Protein AF-A0A8E0QI32-F1 (afdb_monomer)

Secondary structure (DSSP, 8-state):
-HHHHHHHHHHHTSPPP-----HHHHHHHHHHS-TT-HHHHHHHHHHHHHT---BTTTB-SS-HHHH-TT--PPPHHHHHHHHSTT--

Nearest PDB structures (foldseek):
  3c3x-assembly2_B  TM=6.137E-01  e=2.401E-01  Ocimum basilicum
  3i6i-assembly1_A  TM=6.698E-01  e=5.644E-01  Vitis vinifera
  7cs9-assembly2_D  TM=6.721E-01  e=9.776E-01  Arabidopsis thaliana
  3i52-assembly1_A  TM=6.575E-01  e=1.248E+00  Vitis vinifera
  5luh-assembly1_A  TM=1.969E-01  e=9.943E+00  Salmonella enterica subsp. enterica serovar Typhimurium

Sequence (88 aa):
MGELLAHAEAVAKRKLDVTAVNSEDLKRKLKSVSSDDFMAWLWVELKLAYCRDRLDEGYLEPVVNRLCPEVKPTSVKEYLQSHWMDAD

Radius of gyration: 16.41 Å; Cα contacts (8 Å, |Δi|>4): 46; chains: 1; bounding box: 38×32×37 Å

Solvent-accessible surface area (backbone atoms only — not comparable to full-atom values): 5647 Å² total; per-residue (Å²): 111,70,67,62,51,50,49,51,28,64,69,66,74,43,87,72,93,79,84,88,77,54,71,68,58,40,56,54,47,56,75,67,49,56,88,86,40,57,68,64,44,51,56,38,51,52,54,52,35,68,73,39,87,36,81,83,66,51,45,62,86,82,42,66,61,75,78,41,71,88,58,80,76,82,47,72,63,60,50,49,63,72,62,62,72,74,78,121

Mean predicted aligned error: 6.06 Å

Structure (mmCIF, N/CA/C/O backbone):
data_AF-A0A8E0QI32-F1
#
_entry.id   AF-A0A8E0QI32-F1
#
loop_
_atom_site.group_PDB
_atom_site.id
_atom_site.type_symbol
_atom_site.label_atom_id
_atom_site.label_alt_id
_atom_site.label_comp_id
_atom_site.label_asym_id
_atom_site.label_entity_id
_atom_site.label_seq_id
_atom_site.pdbx_PDB_ins_code
_atom_site.Cartn_x
_atom_site.Cartn_y
_atom_site.Cartn_z
_atom_site.occupancy
_atom_site.B_iso_or_equiv
_atom_site.auth_seq_id
_atom_site.auth_comp_id
_atom_site.auth_asym_id
_atom_site.auth_atom_id
_atom_site.pdbx_PDB_model_num
ATOM 1 N N . MET A 1 1 ? 2.263 7.961 4.217 1.00 57.41 1 MET A N 1
ATOM 2 C CA . MET A 1 1 ? 3.040 6.694 4.194 1.00 57.41 1 MET A CA 1
ATOM 3 C C . MET A 1 1 ? 3.879 6.427 5.444 1.00 57.41 1 MET A C 1
ATOM 5 O O . MET A 1 1 ? 4.113 5.257 5.720 1.00 57.41 1 MET A O 1
ATOM 9 N N . GLY A 1 2 ? 4.301 7.437 6.221 1.00 69.25 2 GLY A N 1
ATOM 10 C CA . GLY A 1 2 ? 5.033 7.190 7.476 1.00 69.25 2 GLY A CA 1
ATOM 11 C C . GLY A 1 2 ? 4.256 6.338 8.491 1.00 69.25 2 GLY A C 1
ATOM 12 O O . GLY A 1 2 ? 4.837 5.468 9.128 1.00 69.25 2 GLY A O 1
ATOM 13 N N . GLU A 1 3 ? 2.936 6.517 8.574 1.00 82.62 3 GLU A N 1
ATOM 14 C CA . GLU A 1 3 ? 2.079 5.781 9.518 1.00 82.62 3 GLU A CA 1
ATOM 15 C C . GLU A 1 3 ? 1.952 4.284 9.188 1.00 82.62 3 GLU A C 1
ATOM 17 O O . GLU A 1 3 ? 2.091 3.446 10.076 1.00 82.62 3 GLU A O 1
ATOM 22 N N . LEU A 1 4 ? 1.769 3.921 7.911 1.00 86.38 4 LEU A N 1
ATOM 23 C CA . LEU A 1 4 ? 1.712 2.515 7.485 1.00 86.38 4 LEU A CA 1
ATOM 24 C C . LEU A 1 4 ? 3.040 1.792 7.751 1.00 86.38 4 LEU A C 1
ATOM 26 O O . LEU A 1 4 ? 3.040 0.680 8.275 1.00 86.38 4 LEU A O 1
ATOM 30 N N . LEU A 1 5 ? 4.167 2.435 7.424 1.00 89.62 5 LEU A N 1
ATOM 31 C CA . LEU A 1 5 ? 5.494 1.891 7.709 1.00 89.62 5 LEU A CA 1
ATOM 32 C C . LEU A 1 5 ? 5.701 1.707 9.218 1.00 89.62 5 LEU A C 1
ATOM 34 O O . LEU A 1 5 ? 6.168 0.654 9.636 1.00 89.62 5 LEU A O 1
ATOM 38 N N . ALA A 1 6 ? 5.303 2.685 10.036 1.00 90.44 6 ALA A N 1
ATOM 39 C CA . ALA A 1 6 ? 5.404 2.582 11.489 1.00 90.44 6 ALA A CA 1
ATOM 40 C C . ALA A 1 6 ? 4.592 1.399 12.042 1.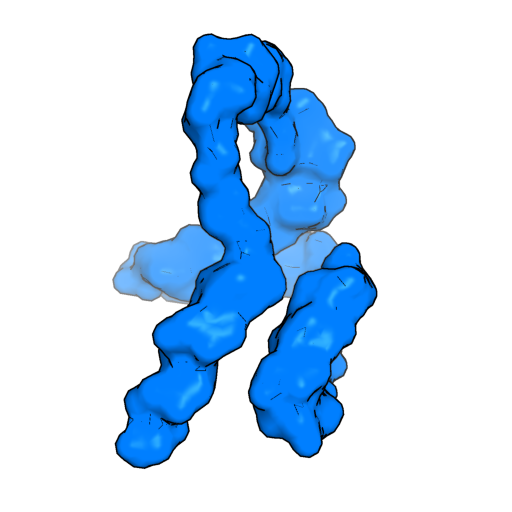00 90.44 6 ALA A C 1
ATOM 42 O O . ALA A 1 6 ? 5.076 0.682 12.918 1.00 90.44 6 ALA A O 1
ATOM 43 N N . HIS A 1 7 ? 3.390 1.147 11.511 1.00 89.81 7 HIS A N 1
ATOM 44 C CA . HIS A 1 7 ? 2.613 -0.041 11.868 1.00 89.81 7 HIS A CA 1
ATOM 45 C C . HIS A 1 7 ? 3.307 -1.340 11.447 1.00 89.81 7 HIS A C 1
ATOM 47 O O . HIS A 1 7 ? 3.382 -2.265 12.255 1.00 89.81 7 HIS A O 1
ATOM 53 N N . ALA A 1 8 ? 3.850 -1.403 10.229 1.00 88.50 8 ALA A N 1
ATOM 54 C CA . ALA A 1 8 ? 4.575 -2.574 9.745 1.00 88.50 8 ALA A CA 1
ATOM 55 C C . ALA A 1 8 ? 5.831 -2.867 10.586 1.00 88.50 8 ALA A C 1
ATOM 57 O O . ALA A 1 8 ? 6.033 -4.003 11.002 1.00 88.50 8 ALA A O 1
ATOM 58 N N . GLU A 1 9 ? 6.639 -1.854 10.905 1.00 91.50 9 GLU A N 1
ATOM 59 C CA . GLU A 1 9 ? 7.827 -1.996 11.759 1.00 91.50 9 GLU A CA 1
ATOM 60 C C . GLU A 1 9 ? 7.476 -2.396 13.197 1.00 91.50 9 GLU A C 1
ATOM 62 O O . GLU A 1 9 ? 8.172 -3.214 13.800 1.00 91.50 9 GLU A O 1
ATOM 67 N N . ALA A 1 10 ? 6.387 -1.847 13.749 1.00 90.12 10 ALA A N 1
ATOM 68 C CA . ALA A 1 10 ? 5.913 -2.199 15.084 1.00 90.12 10 ALA A CA 1
ATOM 69 C C . ALA A 1 10 ? 5.464 -3.665 15.162 1.00 90.12 10 ALA A C 1
ATOM 71 O O . ALA A 1 10 ? 5.781 -4.349 16.134 1.00 90.12 10 ALA A O 1
ATOM 72 N N . VAL A 1 11 ? 4.762 -4.156 14.135 1.00 88.06 11 VAL A N 1
ATOM 73 C CA . VAL A 1 11 ? 4.355 -5.566 14.041 1.00 88.06 11 VAL A CA 1
ATOM 74 C C . VAL A 1 11 ? 5.569 -6.467 13.804 1.00 88.06 11 VAL A C 1
ATOM 76 O O . VAL A 1 11 ? 5.733 -7.460 14.505 1.00 88.06 11 VAL A O 1
ATOM 79 N N . ALA A 1 12 ? 6.473 -6.086 12.898 1.00 86.62 12 ALA A N 1
ATOM 80 C CA . ALA A 1 12 ? 7.675 -6.854 12.572 1.00 86.62 12 ALA A CA 1
ATOM 81 C C . ALA A 1 12 ? 8.761 -6.820 13.666 1.00 86.62 12 ALA A C 1
ATOM 83 O O . ALA A 1 12 ? 9.767 -7.520 13.547 1.00 86.62 12 ALA A O 1
ATOM 84 N N . LYS A 1 13 ? 8.600 -5.982 14.703 1.00 89.56 13 LYS A N 1
ATOM 85 C CA . LYS A 1 13 ? 9.565 -5.761 15.798 1.00 89.56 13 LYS A CA 1
ATOM 86 C C . LYS A 1 13 ? 10.982 -5.422 15.314 1.00 89.56 13 LYS A C 1
ATOM 88 O O . LYS A 1 13 ? 11.965 -5.682 16.005 1.00 89.56 13 LYS A O 1
ATOM 93 N N . ARG A 1 14 ? 11.097 -4.831 14.124 1.00 90.88 14 ARG A N 1
ATOM 94 C CA . ARG A 1 14 ? 12.368 -4.433 13.510 1.00 90.88 14 ARG A CA 1
ATOM 95 C C . ARG A 1 14 ? 12.168 -3.261 12.566 1.00 90.88 14 ARG A C 1
ATOM 97 O O . ARG A 1 14 ? 11.072 -3.045 12.053 1.00 90.88 14 ARG A O 1
ATOM 104 N N . LYS A 1 15 ? 13.258 -2.548 12.294 1.00 93.00 15 LYS A N 1
ATOM 105 C CA . LYS A 1 15 ? 13.295 -1.571 11.207 1.00 93.00 15 LYS A CA 1
ATOM 106 C C . LYS A 1 15 ? 13.320 -2.288 9.865 1.00 93.00 15 LYS A C 1
ATOM 108 O O . LYS A 1 15 ? 13.999 -3.308 9.709 1.00 93.00 15 LYS A O 1
ATOM 113 N N . LEU A 1 16 ? 12.529 -1.781 8.928 1.00 90.69 16 LEU A N 1
ATOM 114 C CA . LEU A 1 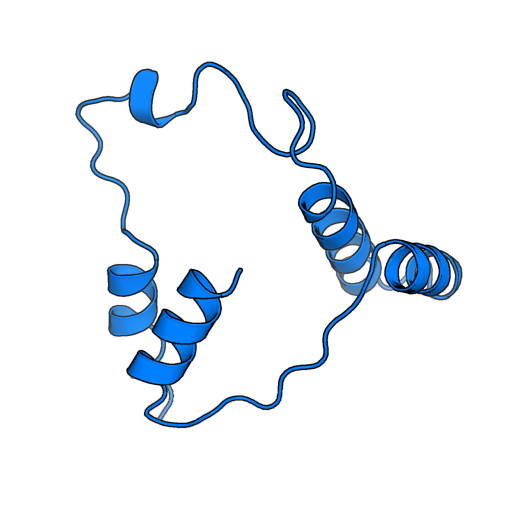16 ? 12.530 -2.272 7.559 1.00 90.69 16 LEU A CA 1
ATOM 115 C C . LEU A 1 16 ? 13.552 -1.472 6.755 1.00 90.69 16 LEU A C 1
ATOM 117 O O . LEU A 1 16 ? 13.761 -0.287 7.004 1.00 90.69 16 LEU A O 1
ATOM 121 N N . ASP A 1 17 ? 14.195 -2.130 5.796 1.00 93.69 17 ASP A N 1
ATOM 122 C CA . ASP A 1 17 ? 14.969 -1.417 4.789 1.00 93.69 17 ASP A CA 1
ATOM 123 C C . ASP A 1 17 ? 13.989 -0.769 3.803 1.00 93.69 17 ASP A C 1
ATOM 125 O O . ASP A 1 17 ? 13.114 -1.442 3.249 1.00 93.69 17 ASP A O 1
ATOM 129 N N . VAL A 1 18 ? 14.077 0.551 3.647 1.00 91.12 18 VAL A N 1
ATOM 130 C CA . VAL A 1 18 ? 13.081 1.348 2.929 1.00 91.12 18 VAL A CA 1
ATOM 131 C C . VAL A 1 18 ? 13.757 2.130 1.823 1.00 91.12 18 VAL A C 1
ATOM 133 O O . VAL A 1 18 ? 14.528 3.055 2.061 1.00 91.12 18 VAL A O 1
ATOM 136 N N . THR A 1 19 ? 13.381 1.811 0.588 1.00 90.62 19 THR A N 1
ATOM 137 C CA . THR A 1 19 ? 13.731 2.617 -0.580 1.00 90.62 19 THR A CA 1
ATOM 138 C C . THR A 1 19 ? 12.580 3.556 -0.915 1.00 90.62 19 THR A C 1
ATOM 140 O O . THR A 1 19 ? 11.489 3.114 -1.284 1.00 90.62 19 THR A O 1
ATOM 143 N N . ALA A 1 20 ? 12.822 4.861 -0.806 1.00 88.38 20 ALA A N 1
ATOM 144 C CA . ALA A 1 20 ? 11.894 5.863 -1.306 1.00 88.38 20 ALA A CA 1
ATOM 145 C C . ALA A 1 20 ? 11.958 5.911 -2.839 1.00 88.38 20 ALA A C 1
ATOM 147 O O . ALA A 1 20 ? 13.039 5.934 -3.421 1.00 88.38 20 ALA A O 1
ATOM 148 N N . VAL A 1 21 ? 10.795 5.944 -3.487 1.00 90.12 21 VAL A N 1
ATOM 149 C CA . VAL A 1 21 ? 10.670 6.108 -4.940 1.00 90.12 21 VAL A CA 1
ATOM 150 C C . VAL A 1 21 ? 9.776 7.300 -5.227 1.00 90.12 21 VAL A C 1
ATOM 152 O O . VAL A 1 21 ? 8.770 7.499 -4.544 1.00 90.12 21 VAL A O 1
ATOM 155 N N . ASN A 1 22 ? 10.137 8.098 -6.228 1.00 91.50 22 ASN A N 1
ATOM 156 C CA . ASN A 1 22 ? 9.321 9.226 -6.664 1.00 91.50 22 ASN A CA 1
ATOM 157 C C . ASN A 1 22 ? 8.570 8.908 -7.972 1.00 91.50 22 ASN A C 1
ATOM 159 O O . ASN A 1 22 ? 8.760 7.864 -8.602 1.00 91.50 22 ASN A O 1
ATOM 163 N N . SER A 1 23 ? 7.696 9.824 -8.393 1.00 92.62 23 SER A N 1
ATOM 164 C CA . SER A 1 23 ? 6.886 9.625 -9.601 1.00 92.62 23 SER A CA 1
ATOM 165 C C . SER A 1 23 ? 7.713 9.534 -10.893 1.00 92.62 23 SER A C 1
ATOM 167 O O . SER A 1 23 ? 7.292 8.869 -11.838 1.00 92.62 23 SER A O 1
ATOM 169 N N . GLU A 1 24 ? 8.886 10.169 -10.961 1.00 94.00 24 GLU A N 1
ATOM 170 C CA . GLU A 1 24 ? 9.769 10.111 -12.130 1.00 94.00 24 GLU A CA 1
ATOM 171 C C . GLU A 1 24 ? 10.460 8.750 -12.232 1.00 94.00 24 GLU A C 1
ATOM 173 O O . GLU A 1 24 ? 10.515 8.163 -13.315 1.00 94.00 24 GLU A O 1
ATOM 178 N N . ASP A 1 25 ? 10.909 8.201 -11.102 1.00 94.06 25 ASP A N 1
ATOM 179 C CA . ASP A 1 25 ? 11.465 6.850 -11.011 1.00 94.06 25 ASP A CA 1
ATOM 180 C C . ASP A 1 25 ? 10.448 5.808 -11.464 1.00 94.06 2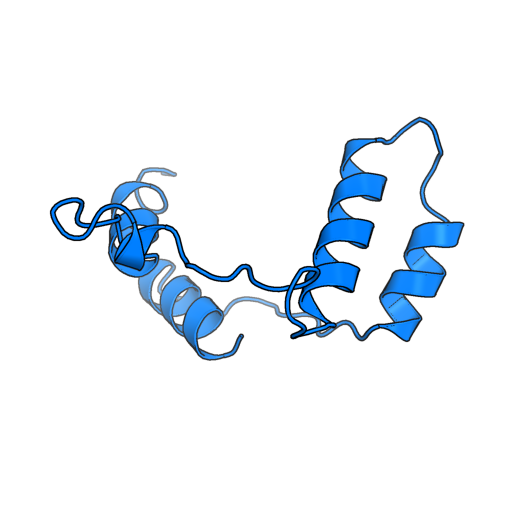5 ASP A C 1
ATOM 182 O O . ASP A 1 25 ? 10.760 4.934 -12.274 1.00 94.06 25 ASP A O 1
ATOM 186 N N . LEU A 1 26 ? 9.206 5.938 -10.999 1.00 94.38 26 LEU A N 1
ATOM 187 C CA . LEU A 1 26 ? 8.122 5.038 -11.374 1.00 94.38 26 LEU A CA 1
ATOM 188 C C . LEU A 1 26 ? 7.763 5.156 -12.862 1.00 94.38 26 LEU A C 1
ATOM 190 O O . LEU A 1 26 ? 7.606 4.134 -13.522 1.00 94.38 26 LEU A O 1
ATOM 194 N N . LYS A 1 27 ? 7.718 6.370 -13.431 1.00 94.88 27 LYS A N 1
ATOM 195 C CA . LYS A 1 27 ? 7.508 6.571 -14.879 1.00 94.88 27 LYS A CA 1
ATOM 196 C C . LYS A 1 27 ? 8.624 5.950 -15.719 1.00 94.88 27 LYS A C 1
ATOM 198 O O . LYS A 1 27 ? 8.351 5.414 -16.790 1.00 94.88 27 LYS A O 1
ATOM 203 N N . ARG A 1 28 ? 9.880 6.026 -15.262 1.00 94.88 28 ARG A N 1
ATOM 204 C CA . ARG A 1 28 ? 11.006 5.344 -15.922 1.00 94.88 28 ARG A CA 1
ATOM 205 C C . ARG A 1 28 ? 10.854 3.833 -15.833 1.00 94.88 28 ARG A C 1
ATOM 207 O O . ARG A 1 28 ? 10.978 3.164 -16.852 1.00 94.88 28 ARG A O 1
ATOM 214 N N . LYS A 1 29 ? 10.517 3.321 -14.647 1.00 93.12 29 LYS A N 1
ATOM 215 C CA . LYS A 1 29 ? 10.293 1.892 -14.425 1.00 93.12 29 LYS A CA 1
ATOM 216 C C . LYS A 1 29 ? 9.168 1.355 -15.303 1.00 93.12 29 LYS A C 1
ATOM 218 O O . LYS A 1 29 ? 9.332 0.301 -15.898 1.00 93.12 29 LYS A O 1
ATOM 223 N N . LEU A 1 30 ? 8.072 2.095 -15.453 1.00 92.81 30 LEU A N 1
ATOM 224 C CA . LEU A 1 30 ? 6.943 1.695 -16.293 1.00 92.81 30 LEU A CA 1
ATOM 225 C C . LEU A 1 30 ? 7.364 1.432 -17.747 1.00 92.81 30 LEU A C 1
ATOM 227 O O . LEU A 1 30 ? 6.911 0.468 -18.349 1.00 92.81 30 LEU A O 1
ATOM 231 N N . LYS A 1 31 ? 8.284 2.242 -18.288 1.00 92.94 31 LYS A N 1
ATOM 232 C CA . LYS A 1 31 ? 8.830 2.063 -19.646 1.00 92.94 31 LYS A CA 1
ATOM 233 C C . LYS A 1 31 ? 9.752 0.850 -19.785 1.00 92.94 31 LYS A C 1
ATOM 235 O O . LYS A 1 31 ? 10.023 0.439 -20.907 1.00 92.94 31 LYS A O 1
ATOM 240 N N . SER A 1 32 ? 10.284 0.331 -18.679 1.00 92.88 32 SER A N 1
ATOM 241 C CA . SER A 1 32 ? 11.226 -0.792 -18.672 1.00 92.88 32 SER A CA 1
ATOM 242 C C . SER A 1 32 ? 10.603 -2.118 -18.243 1.00 92.88 32 SER A C 1
ATOM 244 O O . SER A 1 32 ? 11.278 -3.141 -18.309 1.00 92.88 32 SER A O 1
ATOM 246 N N . VAL A 1 33 ? 9.363 -2.118 -17.742 1.00 92.94 33 VAL A N 1
ATOM 247 C CA . VAL A 1 33 ? 8.663 -3.364 -17.416 1.00 92.94 33 VAL A CA 1
ATOM 248 C C . VAL A 1 33 ? 8.304 -4.086 -18.716 1.00 92.94 33 VAL A C 1
ATOM 250 O O . VAL A 1 33 ? 7.831 -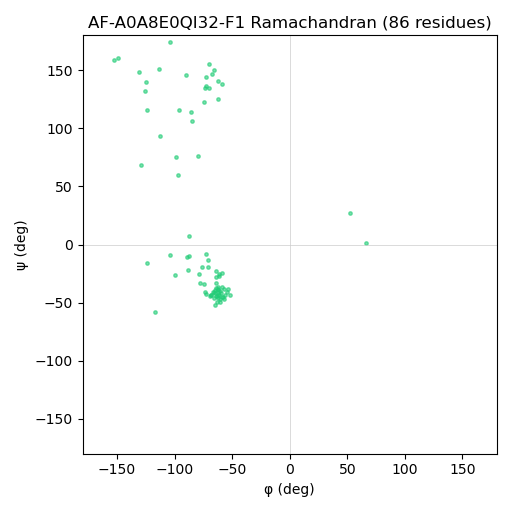3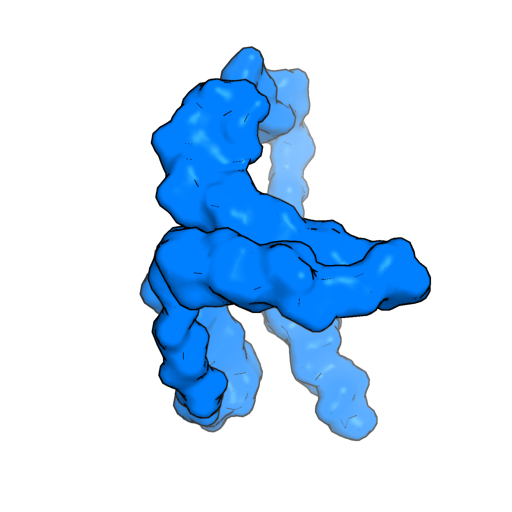.466 -19.666 1.00 92.94 33 VAL A O 1
ATOM 253 N N . SER A 1 34 ? 8.551 -5.396 -18.752 1.00 90.31 34 SER A N 1
ATOM 254 C CA . SER A 1 34 ? 8.144 -6.256 -19.866 1.00 90.31 34 SER A CA 1
ATOM 255 C C . SER A 1 34 ? 6.622 -6.265 -20.012 1.00 90.31 34 SER A C 1
ATOM 257 O O . SER A 1 34 ? 5.912 -6.353 -19.012 1.00 90.31 34 SER A O 1
ATOM 259 N N . SER A 1 35 ? 6.118 -6.257 -21.247 1.00 79.56 35 SER A N 1
ATOM 260 C CA . SER A 1 35 ? 4.681 -6.386 -21.535 1.00 79.56 35 SER A CA 1
ATOM 261 C C . SER A 1 35 ? 4.072 -7.680 -21.001 1.00 79.56 35 SER A C 1
ATOM 263 O O . SER A 1 35 ? 2.873 -7.732 -20.740 1.00 79.56 35 SER A O 1
ATOM 265 N N . ASP A 1 36 ? 4.900 -8.707 -20.821 1.00 91.75 36 ASP A N 1
ATOM 266 C CA . ASP A 1 36 ? 4.457 -10.040 -20.419 1.00 91.75 36 ASP A CA 1
ATOM 267 C C . ASP A 1 36 ? 4.427 -10.196 -18.889 1.00 91.75 36 ASP A C 1
ATOM 269 O O . ASP A 1 36 ? 3.860 -11.155 -18.367 1.00 91.75 36 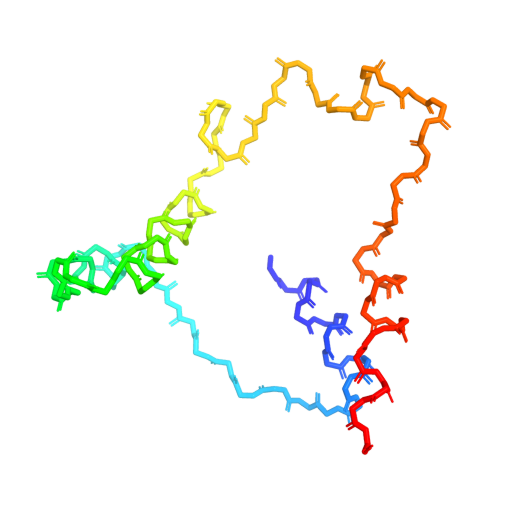ASP A O 1
ATOM 273 N N . ASP A 1 37 ? 5.000 -9.237 -18.150 1.00 93.69 37 ASP A N 1
ATOM 274 C CA . ASP A 1 37 ? 4.955 -9.197 -16.688 1.00 93.69 37 ASP A CA 1
ATOM 275 C C . ASP A 1 37 ? 3.860 -8.237 -16.210 1.00 93.69 37 ASP A C 1
ATOM 277 O O . ASP A 1 37 ? 4.097 -7.116 -15.743 1.00 93.69 37 ASP A O 1
ATOM 281 N N . PHE A 1 38 ? 2.620 -8.712 -16.336 1.00 92.31 38 PHE A N 1
ATOM 282 C CA . PHE A 1 38 ? 1.428 -7.971 -15.937 1.00 92.31 38 PHE A CA 1
ATOM 283 C C . PHE A 1 38 ? 1.489 -7.495 -14.480 1.00 92.31 38 PHE A C 1
ATOM 285 O O . PHE A 1 38 ? 1.108 -6.362 -14.185 1.00 92.31 38 PHE A O 1
ATOM 292 N N . MET A 1 39 ? 1.986 -8.331 -13.562 1.00 95.50 39 MET A N 1
ATOM 293 C CA . MET A 1 39 ? 2.028 -7.987 -12.140 1.00 95.50 39 MET A CA 1
ATOM 294 C C . MET A 1 39 ? 3.028 -6.867 -11.869 1.00 95.50 39 MET A C 1
ATOM 296 O O . MET A 1 39 ? 2.707 -5.931 -11.133 1.00 95.50 39 MET A O 1
ATOM 300 N N . ALA A 1 40 ? 4.220 -6.916 -12.469 1.00 93.44 40 ALA A N 1
ATOM 301 C CA . ALA A 1 40 ? 5.176 -5.824 -12.344 1.00 93.44 40 ALA A CA 1
ATOM 302 C C . ALA A 1 40 ? 4.626 -4.518 -12.930 1.00 93.44 40 ALA A C 1
ATOM 304 O O . ALA A 1 40 ? 4.822 -3.460 -12.328 1.00 93.44 40 ALA A O 1
ATOM 305 N N . TRP A 1 41 ? 3.919 -4.588 -14.062 1.00 94.62 41 TRP A N 1
ATOM 306 C CA . TRP A 1 41 ? 3.317 -3.419 -14.702 1.00 94.62 41 TRP A CA 1
ATOM 307 C C . TRP A 1 41 ? 2.232 -2.806 -13.808 1.00 94.62 41 TRP A C 1
ATOM 309 O O . TRP A 1 41 ? 2.320 -1.629 -13.447 1.00 94.62 41 TRP A O 1
ATOM 319 N N . LEU A 1 42 ? 1.285 -3.631 -13.350 1.00 92.75 42 LEU A N 1
ATOM 320 C CA . LEU A 1 42 ? 0.184 -3.225 -12.479 1.00 92.75 42 LEU A CA 1
ATOM 321 C C . LEU A 1 42 ? 0.695 -2.564 -11.195 1.00 92.75 42 LEU A C 1
ATOM 323 O O . LEU A 1 42 ? 0.193 -1.520 -10.782 1.00 92.75 42 LEU A O 1
ATOM 327 N N . TRP A 1 43 ? 1.728 -3.132 -10.569 1.00 93.19 43 TRP A N 1
ATOM 328 C CA . TRP A 1 43 ? 2.299 -2.564 -9.349 1.00 93.19 43 TRP A CA 1
ATOM 329 C C . TRP A 1 43 ? 2.927 -1.184 -9.553 1.00 93.19 43 TRP A C 1
ATOM 331 O O . TRP A 1 43 ? 2.913 -0.369 -8.627 1.00 93.19 43 TRP A O 1
ATOM 341 N N . VAL A 1 44 ? 3.508 -0.910 -10.723 1.00 93.62 44 VAL A N 1
ATOM 342 C CA . VAL A 1 44 ? 4.066 0.415 -11.029 1.00 93.62 44 VAL A CA 1
ATOM 343 C C . VAL A 1 44 ? 2.945 1.427 -11.255 1.00 93.62 44 VAL A C 1
ATOM 345 O O . VAL A 1 44 ? 3.021 2.525 -10.702 1.00 93.62 44 VAL A O 1
ATOM 348 N N . GLU A 1 45 ? 1.894 1.047 -11.982 1.00 90.81 45 GLU A N 1
ATOM 349 C CA . GLU A 1 45 ? 0.709 1.888 -12.197 1.00 90.81 45 GLU A CA 1
ATOM 350 C C . GLU A 1 45 ? 0.008 2.235 -10.881 1.00 90.81 45 GLU A C 1
ATOM 352 O O . GLU A 1 45 ? -0.235 3.408 -10.600 1.00 90.81 45 GLU A O 1
ATOM 357 N N . LEU A 1 46 ? -0.218 1.246 -10.007 1.00 89.12 46 LEU A N 1
ATOM 358 C CA . LEU A 1 46 ? -0.807 1.487 -8.688 1.00 89.12 46 LEU A CA 1
ATOM 359 C C . LEU A 1 46 ? 0.027 2.489 -7.886 1.00 89.12 46 LEU A C 1
ATOM 361 O O . LEU A 1 46 ? -0.513 3.449 -7.344 1.00 89.12 46 LEU A O 1
ATOM 365 N N . LYS A 1 47 ? 1.355 2.331 -7.845 1.00 89.44 47 LYS A N 1
ATOM 366 C CA . LYS A 1 47 ? 2.237 3.280 -7.142 1.00 89.44 47 LYS A CA 1
ATOM 367 C C . LYS A 1 47 ? 2.175 4.687 -7.740 1.00 89.44 47 LYS A C 1
ATOM 369 O O . LYS A 1 47 ? 2.228 5.656 -6.987 1.00 89.44 47 LYS A O 1
ATOM 374 N N . LEU A 1 48 ? 2.051 4.812 -9.063 1.00 90.38 48 LEU A N 1
ATOM 375 C CA . LEU A 1 48 ? 1.869 6.104 -9.730 1.00 90.38 48 LEU A CA 1
ATOM 376 C C . LEU A 1 48 ? 0.529 6.751 -9.381 1.00 90.38 48 LEU A C 1
ATOM 378 O O . LEU A 1 48 ? 0.506 7.962 -9.158 1.00 90.38 48 LEU A O 1
ATOM 382 N N . ALA A 1 49 ? -0.550 5.968 -9.308 1.00 86.31 49 ALA A N 1
ATOM 383 C CA . ALA A 1 49 ? -1.854 6.435 -8.848 1.00 86.31 49 ALA A CA 1
ATOM 384 C C . ALA A 1 49 ? -1.782 6.906 -7.388 1.00 86.31 49 ALA A C 1
ATOM 386 O O . ALA A 1 49 ? -2.212 8.011 -7.083 1.00 86.31 49 ALA A O 1
ATOM 387 N N . TYR A 1 50 ? -1.105 6.160 -6.508 1.00 81.25 50 TYR A N 1
ATOM 388 C CA . TYR A 1 50 ? -0.869 6.571 -5.117 1.00 81.25 50 TYR A CA 1
ATOM 389 C C . TYR A 1 50 ? -0.056 7.866 -4.974 1.00 81.25 50 TYR A C 1
ATOM 391 O O . TYR A 1 50 ? -0.183 8.556 -3.964 1.00 81.25 50 TYR A O 1
ATOM 399 N N . CYS A 1 51 ? 0.782 8.228 -5.952 1.00 84.69 51 CYS A N 1
ATOM 400 C CA . CYS A 1 51 ? 1.446 9.536 -5.954 1.00 84.69 51 CYS A CA 1
ATOM 401 C C . CYS A 1 51 ? 0.482 10.699 -6.254 1.00 84.69 51 CYS A C 1
ATOM 403 O O . CYS A 1 51 ? 0.867 11.857 -6.087 1.00 84.69 51 CYS A O 1
ATOM 405 N N . ARG A 1 52 ? -0.729 10.419 -6.742 1.00 80.81 52 ARG A N 1
ATOM 406 C CA . ARG A 1 52 ? -1.726 11.406 -7.158 1.00 80.81 52 ARG A CA 1
ATOM 407 C C . ARG A 1 52 ? -2.916 11.335 -6.207 1.00 80.81 52 ARG A C 1
ATOM 409 O O . ARG A 1 52 ? -3.847 10.566 -6.402 1.00 80.81 52 ARG A O 1
ATOM 416 N N . ASP A 1 53 ? -2.888 12.166 -5.174 1.00 75.50 53 ASP A N 1
ATOM 417 C CA . ASP A 1 53 ? -3.992 12.280 -4.218 1.00 75.50 53 ASP A CA 1
ATOM 418 C C . ASP A 1 53 ? -5.114 13.165 -4.792 1.00 75.50 53 ASP A C 1
ATOM 420 O O . ASP A 1 53 ? -5.213 14.359 -4.504 1.00 75.50 53 ASP A O 1
ATOM 424 N N . ARG A 1 54 ? -5.895 12.609 -5.725 1.00 81.75 54 ARG A N 1
ATOM 425 C CA . ARG A 1 54 ? -6.978 13.307 -6.438 1.00 81.75 54 ARG A CA 1
ATOM 426 C C . ARG A 1 54 ? -8.268 12.495 -6.416 1.00 81.75 54 ARG A C 1
ATOM 428 O O . ARG A 1 54 ? -8.222 11.267 -6.447 1.00 81.75 54 ARG A O 1
ATOM 435 N N . LEU A 1 55 ? -9.401 13.194 -6.414 1.00 78.06 55 LEU A N 1
ATOM 436 C CA . LEU A 1 55 ? -10.717 12.583 -6.592 1.00 78.06 55 LEU A CA 1
ATOM 437 C C . LEU A 1 55 ? -10.768 11.839 -7.938 1.00 78.06 55 LEU A C 1
ATOM 439 O O . LEU A 1 55 ? -10.238 12.339 -8.928 1.00 78.06 55 LEU A O 1
ATOM 443 N N . ASP A 1 56 ? -11.361 10.648 -7.944 1.00 79.69 56 ASP A N 1
ATOM 444 C CA . ASP A 1 56 ? -11.473 9.713 -9.075 1.00 79.69 56 ASP A CA 1
ATOM 445 C C . ASP A 1 56 ? -10.146 9.103 -9.581 1.00 79.69 56 ASP A C 1
ATOM 447 O O . ASP A 1 56 ? -10.154 8.284 -10.499 1.00 79.69 56 ASP A O 1
ATOM 451 N N . GLU A 1 57 ? -9.008 9.429 -8.954 1.00 77.75 57 GLU A N 1
ATOM 452 C CA . GLU A 1 57 ? -7.706 8.790 -9.214 1.00 77.75 57 GLU A CA 1
ATOM 453 C C . GLU A 1 57 ? -7.171 8.067 -7.963 1.00 77.75 57 GLU A C 1
ATOM 455 O O . GLU A 1 57 ? -6.916 6.864 -7.992 1.00 77.75 57 GLU A O 1
ATOM 460 N N . GLY A 1 58 ? -6.992 8.802 -6.861 1.00 73.56 58 GLY A N 1
ATOM 461 C CA . GLY A 1 58 ? -6.445 8.305 -5.594 1.00 73.56 58 GLY A CA 1
ATOM 462 C C . GLY A 1 58 ? -7.510 7.978 -4.545 1.00 73.56 58 GLY A C 1
ATOM 463 O O . GLY A 1 58 ? -7.284 7.125 -3.687 1.00 73.56 58 GLY A O 1
ATOM 464 N N . TYR A 1 59 ? -8.679 8.623 -4.620 1.00 79.31 59 TYR A N 1
ATOM 465 C CA . TYR A 1 59 ? -9.831 8.338 -3.762 1.00 79.31 59 TYR A CA 1
ATOM 466 C C . TYR A 1 59 ? -11.158 8.620 -4.479 1.00 79.31 59 TYR A C 1
ATOM 468 O O . TYR A 1 59 ? -11.199 9.355 -5.461 1.00 79.31 59 TYR A O 1
ATOM 476 N N . LEU A 1 60 ? -12.249 8.038 -3.979 1.00 84.19 60 LEU A N 1
ATOM 477 C CA . LEU A 1 60 ? -13.600 8.190 -4.532 1.00 84.19 60 LEU A CA 1
ATOM 478 C C . LEU A 1 60 ? -14.507 8.943 -3.558 1.00 84.19 60 LEU A C 1
ATOM 480 O O . LEU A 1 60 ? -14.357 8.808 -2.341 1.00 84.19 60 LEU A O 1
ATOM 484 N N . GLU A 1 61 ? -15.503 9.655 -4.087 1.00 88.38 61 GLU A N 1
ATOM 485 C CA . GLU A 1 61 ? -16.623 10.169 -3.300 1.00 88.38 61 GLU A CA 1
ATOM 486 C C . GLU A 1 61 ? -17.984 9.732 -3.879 1.00 88.38 61 GLU A C 1
ATOM 488 O O . GLU A 1 61 ? -18.218 9.887 -5.075 1.00 88.38 61 GLU A O 1
ATOM 493 N N . PRO A 1 62 ? -18.910 9.219 -3.042 1.00 88.94 62 PRO A N 1
ATOM 494 C CA . PRO A 1 62 ? -18.741 8.962 -1.611 1.00 88.94 62 PRO A CA 1
ATOM 495 C C . PRO A 1 62 ? -17.825 7.755 -1.343 1.00 88.94 62 PRO A C 1
ATOM 497 O O . PRO A 1 62 ? -17.860 6.752 -2.050 1.00 88.94 62 PRO A O 1
ATOM 500 N N . VAL A 1 63 ? -17.024 7.831 -0.276 1.00 89.44 63 VAL A N 1
ATOM 501 C CA . VAL A 1 63 ? -16.237 6.680 0.199 1.00 89.44 63 VAL A CA 1
ATOM 502 C C . VAL A 1 63 ? -17.160 5.567 0.703 1.00 89.44 63 VAL A C 1
ATOM 504 O O . VAL A 1 63 ? -18.224 5.846 1.258 1.00 89.44 63 VAL A O 1
ATOM 507 N N . VAL A 1 64 ? -16.728 4.308 0.589 1.00 89.00 64 VAL A N 1
ATOM 508 C CA . VAL A 1 64 ? -17.519 3.127 0.996 1.00 89.00 64 VAL A CA 1
ATOM 509 C C . VAL A 1 64 ? -18.015 3.233 2.441 1.00 89.00 64 VAL A C 1
ATOM 511 O O . VAL A 1 64 ? -19.169 2.928 2.712 1.00 89.00 64 VAL A O 1
ATOM 514 N N . ASN A 1 65 ? -17.204 3.768 3.355 1.00 90.56 65 ASN A N 1
ATOM 515 C CA . ASN A 1 65 ? -17.606 3.960 4.752 1.00 90.56 65 ASN A CA 1
ATOM 516 C C . ASN A 1 65 ? -18.808 4.910 4.920 1.00 90.56 65 ASN A C 1
ATOM 518 O O . ASN A 1 65 ? -19.533 4.796 5.900 1.00 90.56 65 ASN A O 1
ATOM 522 N N . ARG A 1 66 ? -19.019 5.862 3.996 1.00 92.44 66 ARG A N 1
ATOM 523 C CA . ARG A 1 66 ? -20.222 6.714 3.990 1.00 92.44 66 ARG A CA 1
ATOM 524 C C . ARG A 1 66 ? -21.432 5.968 3.429 1.00 92.44 66 ARG A C 1
ATOM 526 O O . ARG A 1 66 ? -22.546 6.243 3.854 1.00 92.44 66 ARG A O 1
ATOM 533 N N . LEU A 1 67 ? -21.213 5.067 2.471 1.00 94.31 67 LEU A N 1
ATOM 534 C CA . LEU A 1 67 ? -22.270 4.268 1.849 1.00 94.31 67 LEU A CA 1
ATOM 535 C C . LEU A 1 67 ? -22.776 3.146 2.767 1.00 94.31 67 LEU A C 1
ATOM 537 O O . LEU A 1 67 ? -23.963 2.841 2.733 1.00 94.31 67 LEU A O 1
ATOM 541 N N . CYS A 1 68 ? -21.894 2.572 3.588 1.00 95.25 68 CYS A N 1
ATOM 542 C CA . CYS A 1 68 ? -22.183 1.442 4.474 1.00 95.25 68 CYS A CA 1
ATOM 543 C C . CYS A 1 68 ? -21.715 1.743 5.915 1.00 95.25 68 CYS A C 1
ATOM 545 O O . CYS A 1 68 ? -20.728 1.158 6.373 1.00 95.25 68 CYS A O 1
ATOM 547 N N . PRO A 1 69 ? -22.351 2.691 6.629 1.00 94.12 69 PRO A N 1
ATOM 548 C CA . PRO A 1 69 ? -21.894 3.157 7.945 1.00 94.12 69 PRO A CA 1
ATOM 549 C C . PRO A 1 69 ? -21.921 2.085 9.048 1.00 94.12 69 PRO A C 1
ATOM 551 O O . PRO A 1 69 ? -21.217 2.204 10.048 1.00 94.12 69 PRO A O 1
ATOM 554 N N . GLU A 1 70 ? -22.731 1.044 8.887 1.00 97.19 70 GLU A N 1
ATOM 555 C CA . GLU A 1 70 ? -22.835 -0.100 9.791 1.00 97.19 70 GLU A CA 1
ATOM 556 C C . GLU A 1 70 ? -21.665 -1.083 9.658 1.00 97.19 70 GLU A C 1
ATOM 558 O O . GLU A 1 70 ? -21.406 -1.877 10.565 1.00 97.19 70 GLU A O 1
ATOM 563 N N . VAL A 1 71 ? -20.941 -1.034 8.537 1.00 95.62 71 VAL A N 1
ATOM 564 C CA . VAL A 1 71 ? -19.804 -1.914 8.285 1.00 95.62 71 VAL A CA 1
ATOM 565 C C . VAL A 1 71 ? -18.559 -1.302 8.911 1.00 95.62 71 VAL A C 1
ATOM 567 O O . VAL A 1 71 ? -18.063 -0.268 8.470 1.00 95.62 71 VAL A O 1
ATOM 570 N N . LYS A 1 72 ? -18.008 -1.973 9.926 1.00 93.25 72 LYS A N 1
ATOM 571 C CA . LYS A 1 72 ? -16.693 -1.638 10.480 1.00 93.25 72 LYS A CA 1
ATOM 572 C C . LYS A 1 72 ? -15.600 -2.327 9.646 1.00 93.25 72 LYS A C 1
ATOM 574 O O . LYS A 1 72 ? -15.438 -3.540 9.791 1.00 93.25 72 LYS A O 1
ATOM 579 N N . PRO A 1 73 ? -14.830 -1.606 8.807 1.00 92.00 73 PRO A N 1
ATOM 580 C CA . PRO A 1 73 ? -13.721 -2.215 8.086 1.00 92.00 73 PRO A CA 1
ATOM 581 C C . PRO A 1 73 ? -12.606 -2.619 9.055 1.00 92.00 73 PRO A C 1
ATOM 583 O O . PRO A 1 73 ? -12.344 -1.929 10.045 1.00 92.00 73 PRO A O 1
ATOM 586 N N . THR A 1 74 ? -11.918 -3.714 8.742 1.00 92.88 74 THR A N 1
ATOM 587 C CA . THR A 1 74 ? -10.679 -4.093 9.425 1.00 92.88 74 THR A CA 1
ATOM 588 C C . THR A 1 74 ? -9.630 -3.014 9.188 1.00 92.88 74 THR A C 1
ATOM 590 O O . THR A 1 74 ? -9.328 -2.655 8.049 1.00 92.88 74 THR A O 1
ATOM 593 N N . SER A 1 75 ? -9.062 -2.483 10.265 1.00 89.56 75 SER A N 1
ATOM 594 C CA . SER A 1 75 ? -7.966 -1.529 10.165 1.00 89.56 75 SER A CA 1
ATOM 595 C C . SER A 1 75 ? -6.691 -2.210 9.669 1.00 89.56 75 SER A C 1
ATOM 597 O O . SER A 1 75 ? -6.462 -3.399 9.888 1.00 89.56 75 SER A O 1
ATOM 599 N N . VAL A 1 76 ? -5.798 -1.427 9.064 1.00 88.31 76 VAL A N 1
ATOM 600 C CA . VAL A 1 76 ? -4.457 -1.884 8.669 1.00 88.31 76 VAL A CA 1
ATOM 601 C C . VAL A 1 76 ? -3.726 -2.551 9.836 1.00 88.31 76 VAL A C 1
ATOM 603 O O . VAL A 1 76 ? -3.112 -3.598 9.664 1.00 88.31 76 VAL A O 1
ATOM 606 N N . LYS A 1 77 ? -3.800 -1.962 11.036 1.00 86.00 77 LYS A N 1
ATOM 607 C CA . LYS A 1 77 ? -3.155 -2.513 12.229 1.00 86.00 77 LYS A CA 1
ATOM 608 C C . LYS A 1 77 ? -3.730 -3.883 12.593 1.00 86.00 77 LYS A C 1
ATOM 610 O O . LYS A 1 77 ? -2.947 -4.804 12.797 1.00 86.00 77 LYS A O 1
ATOM 615 N N . GLU A 1 78 ? -5.058 -4.008 12.659 1.00 90.06 78 GLU A N 1
ATOM 616 C CA . GLU A 1 78 ? -5.727 -5.286 12.948 1.00 90.06 78 GLU A CA 1
ATOM 617 C C . GLU A 1 78 ? -5.328 -6.346 11.909 1.00 90.06 78 GLU A C 1
ATOM 619 O O . GLU A 1 78 ? -4.915 -7.438 12.283 1.00 90.06 78 GLU A O 1
ATOM 624 N N . TYR A 1 79 ? -5.333 -5.997 10.618 1.00 91.25 79 TYR A N 1
ATOM 625 C CA . TYR A 1 79 ? -4.933 -6.909 9.543 1.00 91.25 79 TYR A CA 1
ATOM 626 C C . TYR A 1 79 ? -3.480 -7.390 9.678 1.00 91.25 79 TYR A C 1
ATOM 628 O O . TYR A 1 79 ? -3.210 -8.589 9.628 1.00 91.25 79 TYR A O 1
ATOM 636 N N . LEU A 1 80 ? -2.532 -6.465 9.875 1.00 89.06 80 LEU A N 1
ATOM 637 C CA . LEU A 1 80 ? -1.114 -6.807 10.019 1.00 89.06 80 LEU A CA 1
ATOM 638 C C . LEU A 1 80 ? -0.874 -7.691 11.250 1.00 89.06 80 LEU A C 1
ATOM 640 O O . LEU A 1 80 ? -0.107 -8.645 11.175 1.00 89.06 80 LEU A O 1
ATOM 644 N N . GLN A 1 81 ? -1.544 -7.407 12.369 1.00 85.50 81 GLN A N 1
ATOM 645 C CA . GLN A 1 81 ? -1.434 -8.219 13.581 1.00 85.50 81 GLN A CA 1
ATOM 646 C C . GLN A 1 81 ? -1.952 -9.648 13.379 1.00 85.50 81 GLN A C 1
ATOM 648 O O . GLN A 1 81 ? -1.352 -10.574 13.916 1.00 85.50 81 GLN A O 1
ATOM 653 N N . SER A 1 82 ? -3.030 -9.826 12.611 1.00 88.44 82 SER A N 1
ATOM 654 C CA . SER A 1 82 ? -3.650 -11.135 12.380 1.00 88.44 82 SER A CA 1
ATOM 655 C C . SER A 1 82 ? -2.931 -1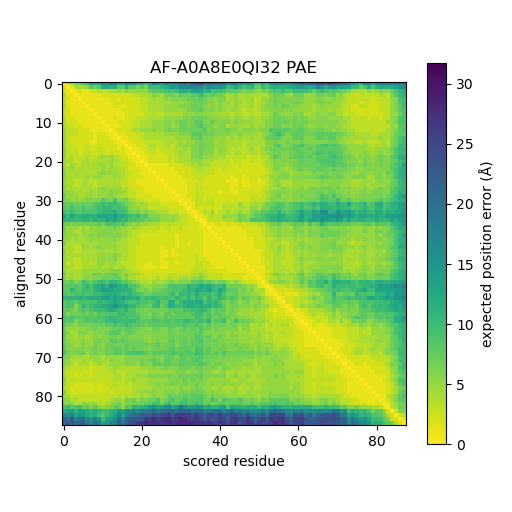2.014 11.359 1.00 88.44 82 SER A C 1
ATOM 657 O O . SER A 1 82 ? -3.097 -13.221 11.424 1.00 88.44 82 SER A O 1
ATOM 659 N N . HIS A 1 83 ? -2.177 -11.446 10.413 1.00 84.00 83 HIS A N 1
ATOM 660 C CA . HIS A 1 83 ? -1.654 -12.216 9.271 1.00 84.00 83 HIS A CA 1
ATOM 661 C C . HIS A 1 83 ? -0.137 -12.173 9.098 1.00 84.00 83 HIS A C 1
ATOM 663 O O . HIS A 1 83 ? 0.416 -12.983 8.361 1.00 84.00 83 HIS A O 1
ATOM 669 N N . TRP A 1 84 ? 0.558 -11.231 9.736 1.00 76.19 84 TRP A N 1
ATOM 670 C CA . TRP A 1 84 ? 2.010 -11.102 9.583 1.00 76.19 84 TRP A CA 1
ATOM 671 C C . TRP A 1 84 ? 2.787 -11.966 10.588 1.00 76.19 84 TRP A C 1
ATOM 673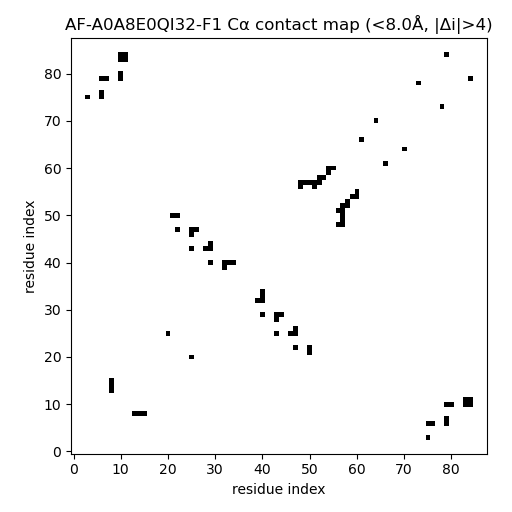 O O . TRP A 1 84 ? 3.944 -12.294 10.349 1.00 76.19 84 TRP A O 1
ATOM 683 N N . MET A 1 85 ? 2.159 -12.338 11.708 1.00 63.06 85 MET A N 1
ATOM 684 C CA . MET A 1 85 ? 2.774 -13.138 12.777 1.00 63.06 85 MET A CA 1
ATOM 685 C C . MET A 1 85 ? 2.660 -14.656 12.561 1.00 63.06 85 MET A C 1
ATOM 687 O O . MET A 1 85 ? 3.320 -15.397 13.276 1.00 63.06 85 MET A O 1
ATOM 691 N N . ASP A 1 86 ? 1.870 -15.112 11.582 1.00 54.22 86 ASP A N 1
ATOM 692 C CA . ASP A 1 86 ? 1.709 -16.541 11.250 1.00 54.22 86 ASP A CA 1
ATOM 693 C C . ASP A 1 86 ? 2.771 -17.046 10.251 1.00 54.22 86 ASP A C 1
ATOM 695 O O . ASP A 1 86 ? 2.687 -18.165 9.750 1.00 54.22 86 ASP A O 1
ATOM 699 N N . ALA A 1 87 ? 3.763 -16.213 9.928 1.00 48.00 87 ALA A N 1
ATOM 700 C CA . ALA A 1 87 ? 4.902 -16.574 9.092 1.00 48.00 87 ALA A CA 1
ATOM 701 C C . ALA A 1 87 ? 6.111 -16.956 9.965 1.00 48.00 87 ALA A C 1
ATOM 703 O O . ALA A 1 87 ? 7.150 -16.299 9.890 1.00 48.00 87 ALA A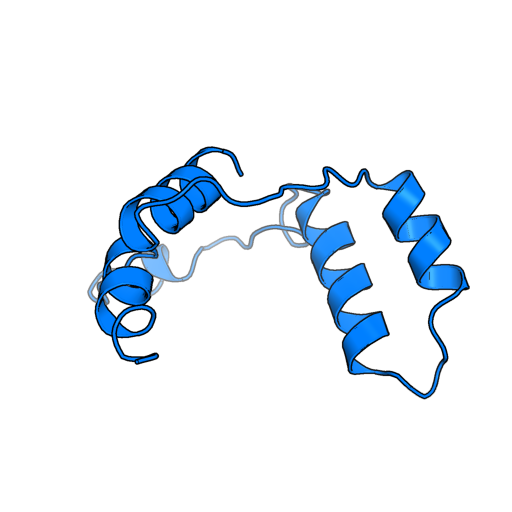 O 1
ATOM 704 N N . ASP A 1 88 ? 5.940 -17.987 10.795 1.00 41.50 88 ASP A N 1
ATOM 705 C CA . ASP A 1 88 ? 7.035 -18.774 11.383 1.00 41.50 88 ASP A CA 1
ATOM 706 C C . ASP A 1 88 ? 7.110 -20.143 10.684 1.00 41.50 88 ASP A C 1
ATOM 708 O O . ASP A 1 88 ? 6.070 -20.841 10.617 1.00 41.50 88 ASP A O 1
#

Organism: NCBI:txid91492

Foldseek 3Di:
DVVLLVLLCVLVVHHDDDDDDDLVNLVVQLVVDDPVCPVSNVVSQVVNLCNDPDEPRVDHPPHVCVVCVVDDDQDSNNVCNVPVVPPD

pLDDT: mean 86.95, std 10.13, range [41.5, 97.19]